Protein AF-A0A382KIT1-F1 (afdb_monomer_lite)

InterPro domains:
  IPR015800 Copper amine oxidase, N2-terminal [PF02727] (19-100)
  IPR016182 Copper amine oxidase, N-terminal [SSF54416] (15-99)

Foldseek 3Di:
DDDPDPPDPPPPPFDPDQALQDKDTPVQVVLQVVQCCVPVVDDPQKDWPDKIKPRDDPVCRVPDDGPDDHWTKIWTWMARPVVRDIKIWIGTPVVSHTPDIDD

pLDDT: mean 86.07, std 15.51, range [44.25, 97.75]

Secondary structure (DSSP, 8-state):
-PPP----------PPP-STTSPPPHHHHHHHHHHHHHHHT--TTEEEEEEEE-PPPHHHHHH--TT-----EEEEEEEETTT--EEEEEEETTTTEEEEEE-

Structure (mmCIF, N/CA/C/O backbone):
data_AF-A0A382KIT1-F1
#
_entry.id   AF-A0A382KIT1-F1
#
loop_
_atom_site.group_PDB
_atom_site.id
_atom_site.type_symbol
_atom_site.label_atom_id
_atom_site.label_alt_id
_atom_site.label_comp_id
_atom_site.label_asym_id
_atom_site.label_entity_id
_atom_site.label_seq_id
_atom_site.pdbx_PDB_ins_code
_atom_site.Cartn_x
_atom_site.Cartn_y
_atom_site.Cartn_z
_atom_site.occupancy
_atom_site.B_iso_or_equiv
_atom_site.auth_seq_id
_atom_site.auth_comp_id
_atom_site.auth_asym_id
_atom_site.auth_atom_id
_atom_site.pdbx_PDB_model_num
ATOM 1 N N . MET A 1 1 ? -41.839 -15.953 -16.446 1.00 45.69 1 MET A N 1
ATOM 2 C CA . MET A 1 1 ? -40.680 -15.166 -16.915 1.00 45.69 1 MET A CA 1
ATOM 3 C C . MET A 1 1 ? -39.588 -15.347 -15.878 1.00 45.69 1 MET A C 1
ATOM 5 O O . MET A 1 1 ? -39.722 -14.823 -14.783 1.00 45.69 1 MET A O 1
ATOM 9 N N . ALA A 1 2 ? -38.614 -16.214 -16.152 1.00 44.25 2 ALA A N 1
ATOM 10 C CA . ALA A 1 2 ? -37.500 -16.447 -15.241 1.00 44.25 2 ALA A CA 1
ATOM 11 C C . ALA A 1 2 ? -36.510 -15.290 -15.401 1.00 44.25 2 ALA A C 1
ATOM 13 O O . ALA A 1 2 ? -36.043 -15.040 -16.510 1.00 44.25 2 ALA A O 1
ATOM 14 N N . VAL A 1 3 ? -36.244 -14.566 -14.316 1.00 49.06 3 VAL A N 1
ATOM 15 C CA . VAL A 1 3 ? -35.108 -13.645 -14.249 1.00 49.06 3 VAL A CA 1
ATOM 16 C C . VAL A 1 3 ? -33.833 -14.493 -14.279 1.00 49.06 3 VAL A C 1
ATOM 18 O O . VAL A 1 3 ? -33.682 -15.365 -13.421 1.00 49.06 3 VAL A O 1
ATOM 21 N N . PRO A 1 4 ? -32.933 -14.332 -15.261 1.00 44.69 4 PRO A N 1
ATOM 22 C CA . PRO A 1 4 ? -31.643 -14.989 -15.188 1.00 44.69 4 PRO A CA 1
ATOM 23 C C . PRO A 1 4 ? -30.831 -14.304 -14.086 1.00 44.69 4 PRO A C 1
ATOM 25 O O . PRO A 1 4 ? -30.550 -13.111 -14.142 1.00 44.69 4 PRO A O 1
ATOM 28 N N . THR A 1 5 ? -30.500 -15.066 -13.049 1.00 50.59 5 THR A N 1
ATOM 29 C CA . THR A 1 5 ? -29.518 -14.685 -12.036 1.00 50.59 5 THR A CA 1
ATOM 30 C C . THR A 1 5 ? -28.157 -14.603 -12.722 1.00 50.59 5 THR A C 1
ATOM 32 O O . THR A 1 5 ? -27.569 -15.632 -13.052 1.00 50.59 5 THR A O 1
ATOM 35 N N . GLU A 1 6 ? -27.666 -13.391 -12.977 1.00 47.06 6 GLU A N 1
ATOM 36 C CA . GLU A 1 6 ? -26.318 -13.148 -13.498 1.00 47.06 6 GLU A CA 1
ATOM 37 C C . GLU A 1 6 ? -25.276 -13.490 -12.421 1.00 47.06 6 GLU A C 1
ATOM 39 O O . GLU A 1 6 ? -24.747 -12.636 -11.718 1.00 47.06 6 GLU A O 1
ATOM 44 N N . SER A 1 7 ? -24.991 -14.783 -12.271 1.00 55.91 7 SER A N 1
ATOM 45 C CA . SER A 1 7 ? -23.763 -15.273 -11.655 1.00 55.91 7 SER A CA 1
ATOM 46 C C . SER A 1 7 ? -22.711 -15.384 -12.753 1.00 55.91 7 SER A C 1
ATOM 48 O O . SER A 1 7 ? -22.521 -16.436 -13.354 1.00 55.91 7 SER A O 1
ATOM 50 N N . GLN A 1 8 ? -22.062 -14.265 -13.055 1.00 48.25 8 GLN A N 1
ATOM 51 C CA . GLN A 1 8 ? -20.782 -14.268 -13.750 1.00 48.25 8 GLN A CA 1
ATOM 52 C C . GLN A 1 8 ? -19.808 -13.523 -12.845 1.00 48.25 8 GLN A C 1
ATOM 54 O O . GLN A 1 8 ? -19.713 -12.299 -12.858 1.00 48.25 8 GLN A O 1
ATOM 59 N N . LEU A 1 9 ? -19.133 -14.277 -11.978 1.00 48.38 9 LEU A N 1
ATOM 60 C CA . LEU A 1 9 ? -17.922 -13.796 -11.330 1.00 48.38 9 LEU A CA 1
ATOM 61 C C . LEU A 1 9 ? -16.898 -13.633 -12.449 1.00 48.38 9 LEU A C 1
ATOM 63 O O . LEU A 1 9 ? -16.368 -14.613 -12.965 1.00 48.38 9 LEU A O 1
ATOM 67 N N . ASN A 1 10 ? -16.713 -12.390 -12.879 1.00 50.75 10 ASN A N 1
ATOM 68 C CA . ASN A 1 10 ? -15.727 -12.012 -13.873 1.00 50.75 10 ASN A CA 1
ATOM 69 C C . ASN A 1 10 ? -14.382 -12.614 -13.467 1.00 50.75 10 ASN A C 1
ATOM 71 O O . ASN A 1 10 ? -13.818 -12.234 -12.440 1.00 50.75 10 ASN A O 1
ATOM 75 N N . ASN A 1 11 ? -13.856 -13.531 -14.276 1.00 53.41 11 ASN A N 1
ATOM 76 C CA . ASN A 1 11 ? -12.457 -13.924 -14.205 1.00 53.41 11 ASN A CA 1
ATOM 77 C C . ASN A 1 11 ? -11.636 -12.705 -14.637 1.00 53.41 11 ASN A C 1
ATOM 79 O O . ASN A 1 11 ? -11.246 -12.588 -15.801 1.00 53.41 11 ASN A O 1
ATOM 83 N N . VAL A 1 12 ? -11.450 -11.749 -13.723 1.00 56.94 12 VAL A N 1
ATOM 84 C CA . VAL A 1 12 ? -10.566 -10.610 -13.941 1.00 56.94 12 VAL A CA 1
ATOM 85 C C . VAL A 1 12 ? -9.211 -11.228 -14.241 1.00 56.94 12 VAL A C 1
ATOM 87 O O . VAL A 1 12 ? -8.644 -11.940 -13.418 1.00 56.94 12 VAL A O 1
ATOM 90 N N . THR A 1 13 ? -8.741 -11.068 -15.473 1.00 48.19 13 THR A N 1
ATOM 91 C CA . THR A 1 13 ? -7.407 -11.534 -15.836 1.00 48.19 13 THR A CA 1
ATOM 92 C C . THR A 1 13 ? -6.457 -10.493 -15.275 1.00 48.19 13 THR A C 1
ATOM 94 O O . THR A 1 13 ? -6.310 -9.401 -15.824 1.00 48.19 13 THR A O 1
ATOM 97 N N . LEU A 1 14 ? -5.921 -10.794 -14.099 1.00 58.75 14 LEU A N 1
ATOM 98 C CA . LEU A 1 14 ? -5.097 -9.891 -13.313 1.00 58.75 14 LEU A CA 1
ATOM 99 C C . LEU A 1 14 ? -3.772 -9.758 -14.045 1.00 58.75 14 LEU A C 1
ATOM 101 O O . LEU A 1 14 ? -2.963 -10.685 -14.079 1.00 58.75 14 LEU A O 1
ATOM 105 N N . THR A 1 15 ? -3.617 -8.645 -14.755 1.00 68.19 15 THR A N 1
ATOM 106 C CA . THR A 1 15 ? -2.411 -8.423 -15.540 1.00 68.19 15 THR A CA 1
ATOM 107 C C . THR A 1 15 ? -1.311 -8.048 -14.554 1.00 68.19 15 THR A C 1
ATOM 109 O O . THR A 1 15 ? -1.459 -7.039 -13.862 1.00 68.19 15 THR A O 1
ATOM 112 N N . PRO A 1 16 ? -0.236 -8.846 -14.444 1.00 79.00 16 PRO A N 1
ATOM 113 C CA . PRO A 1 16 ? 0.875 -8.492 -13.578 1.00 79.00 16 PRO A CA 1
ATOM 114 C C . PRO A 1 16 ? 1.479 -7.173 -14.056 1.00 79.00 16 PRO A C 1
ATOM 116 O O . PRO A 1 16 ? 1.517 -6.909 -15.262 1.00 79.00 16 PRO A O 1
ATOM 119 N N . ALA A 1 17 ? 1.967 -6.363 -13.118 1.00 85.44 17 ALA A N 1
ATOM 120 C CA . ALA A 1 17 ? 2.670 -5.133 -13.449 1.00 85.44 17 ALA A CA 1
ATOM 121 C C . ALA A 1 17 ? 3.839 -5.420 -14.404 1.00 85.44 17 ALA A C 1
ATOM 123 O O . ALA A 1 17 ? 4.674 -6.288 -14.141 1.00 85.44 17 ALA A O 1
ATOM 124 N N . GLN A 1 18 ? 3.886 -4.695 -15.518 1.00 90.19 18 GLN A N 1
ATOM 125 C CA . GLN A 1 18 ? 4.904 -4.839 -16.559 1.00 90.19 18 GLN A CA 1
ATOM 126 C C . GLN A 1 18 ? 5.974 -3.750 -16.462 1.00 90.19 18 GLN A C 1
ATOM 128 O O . GLN A 1 18 ? 7.077 -3.926 -16.981 1.00 90.19 18 GLN A O 1
ATOM 133 N N . HIS A 1 19 ? 5.663 -2.644 -15.784 1.00 91.62 19 HIS A N 1
ATOM 134 C CA . HIS A 1 19 ? 6.540 -1.504 -15.582 1.00 91.62 19 HIS A CA 1
ATOM 135 C C . HIS A 1 19 ? 6.620 -1.107 -14.090 1.00 91.62 19 HIS A C 1
ATOM 137 O O . HIS A 1 19 ? 5.627 -1.210 -13.361 1.00 91.62 19 HIS A O 1
ATOM 143 N N . PRO A 1 20 ? 7.772 -0.598 -13.601 1.00 93.12 20 PRO A N 1
ATOM 144 C CA . PRO A 1 20 ? 7.930 -0.187 -12.204 1.00 93.12 20 PRO A CA 1
ATOM 145 C C . PRO A 1 20 ? 6.969 0.905 -11.733 1.00 93.12 20 PRO A C 1
ATOM 147 O O . PRO A 1 20 ? 6.738 1.008 -10.536 1.00 93.12 20 PRO A O 1
ATOM 150 N N . LEU A 1 21 ? 6.420 1.693 -12.660 1.00 94.38 21 LEU A N 1
ATOM 151 C CA . LEU A 1 21 ? 5.439 2.754 -12.390 1.00 94.38 21 LEU A CA 1
ATOM 152 C C . LEU A 1 21 ? 3.989 2.351 -12.675 1.00 94.38 21 LEU A C 1
ATOM 154 O O . LEU A 1 21 ? 3.099 3.192 -12.568 1.00 94.38 21 LEU A O 1
ATOM 158 N N . ASP A 1 22 ? 3.734 1.097 -13.058 1.00 94.00 22 ASP A N 1
ATOM 159 C CA . ASP A 1 22 ? 2.353 0.649 -13.221 1.00 94.00 22 ASP A CA 1
ATOM 160 C C . ASP A 1 22 ? 1.611 0.767 -11.885 1.00 94.00 22 ASP A C 1
ATOM 162 O O . ASP A 1 22 ? 2.203 0.466 -10.840 1.00 94.00 22 ASP A O 1
ATOM 166 N N . PRO A 1 23 ? 0.324 1.149 -11.890 1.00 94.12 23 PRO A N 1
ATOM 167 C CA . PRO A 1 23 ? -0.468 1.224 -10.669 1.00 94.12 23 PRO A CA 1
ATOM 168 C C . PRO A 1 23 ? -0.488 -0.123 -9.939 1.00 94.12 23 PRO A C 1
ATOM 170 O O . PRO A 1 23 ? -0.195 -1.171 -10.523 1.00 94.12 23 PRO A O 1
ATOM 173 N N . LEU A 1 24 ? -0.829 -0.102 -8.649 1.00 94.94 24 LEU A N 1
ATOM 174 C CA . LEU A 1 24 ? -1.016 -1.337 -7.894 1.00 94.94 24 LEU A CA 1
ATOM 175 C C . LEU A 1 24 ? -2.135 -2.174 -8.514 1.00 94.94 24 LEU A C 1
ATOM 177 O O . LEU A 1 24 ? -3.207 -1.665 -8.845 1.00 94.94 24 LEU A O 1
ATOM 181 N N . THR A 1 25 ? -1.872 -3.467 -8.640 1.00 93.75 25 THR A N 1
ATOM 182 C CA . THR A 1 25 ? -2.882 -4.456 -9.010 1.00 93.75 25 THR A CA 1
ATOM 183 C C . THR A 1 25 ? -3.843 -4.699 -7.838 1.00 93.75 25 THR A C 1
ATOM 185 O O . THR A 1 25 ? -3.489 -4.442 -6.681 1.00 93.75 25 THR A O 1
ATOM 188 N N . PRO A 1 26 ? -5.062 -5.209 -8.088 1.00 93.50 26 PRO A N 1
ATOM 189 C CA . PRO A 1 26 ? -5.982 -5.578 -7.012 1.00 93.50 26 PRO A CA 1
ATOM 190 C C . PRO A 1 26 ? -5.372 -6.573 -6.006 1.00 93.50 26 PRO A C 1
ATOM 192 O O . PRO A 1 26 ? -5.645 -6.486 -4.808 1.00 93.50 26 PRO A O 1
ATOM 195 N N . GLU A 1 27 ? -4.499 -7.466 -6.472 1.00 92.44 27 GLU A N 1
ATOM 196 C CA . GLU A 1 27 ? -3.807 -8.480 -5.668 1.00 92.44 27 GLU A CA 1
ATOM 197 C C . GLU A 1 27 ? -2.819 -7.815 -4.725 1.00 92.44 27 GLU A C 1
ATOM 199 O O . GLU A 1 27 ? -2.819 -8.105 -3.533 1.00 92.44 27 GLU A O 1
ATOM 204 N N . GLU A 1 28 ? -2.023 -6.878 -5.243 1.00 94.69 28 GLU A N 1
ATOM 205 C CA . GLU A 1 28 ? -1.072 -6.105 -4.447 1.00 94.69 28 GLU A CA 1
ATOM 206 C C . GLU A 1 28 ? -1.786 -5.251 -3.398 1.00 94.69 28 GLU A C 1
ATOM 208 O O . GLU A 1 28 ? -1.314 -5.144 -2.268 1.00 94.69 28 GLU A O 1
ATOM 213 N N . ILE A 1 29 ? -2.945 -4.671 -3.729 1.00 95.75 29 ILE A N 1
ATOM 214 C CA . ILE A 1 29 ? -3.772 -3.953 -2.748 1.00 95.75 29 ILE A CA 1
ATOM 215 C C . ILE A 1 29 ? -4.236 -4.922 -1.651 1.00 95.75 29 ILE A C 1
ATOM 217 O O . ILE A 1 29 ? -4.086 -4.635 -0.460 1.00 95.75 29 ILE A O 1
ATOM 221 N N . GLY A 1 30 ? -4.764 -6.087 -2.035 1.00 94.75 30 GLY A N 1
ATOM 222 C CA . GLY A 1 30 ? -5.180 -7.133 -1.101 1.00 94.75 30 GLY A CA 1
ATOM 223 C C . GLY A 1 30 ? -4.041 -7.576 -0.179 1.00 94.75 30 GLY A C 1
ATOM 224 O O . GLY A 1 30 ? -4.192 -7.556 1.045 1.00 94.75 30 GLY A O 1
ATOM 225 N N . GLU A 1 31 ? -2.882 -7.888 -0.754 1.00 95.19 31 GLU A N 1
ATOM 226 C CA . GLU A 1 31 ? -1.667 -8.287 -0.044 1.00 95.19 31 GLU A CA 1
ATOM 227 C C . GLU A 1 31 ? -1.187 -7.191 0.916 1.00 95.19 31 GLU A C 1
ATOM 229 O O . GLU A 1 31 ? -0.937 -7.461 2.093 1.00 95.19 31 GLU A O 1
ATOM 234 N N . ALA A 1 32 ? -1.132 -5.938 0.460 1.00 96.00 32 ALA A N 1
ATOM 235 C CA . ALA A 1 32 ? -0.705 -4.804 1.270 1.00 96.00 32 ALA A CA 1
ATOM 236 C C . ALA A 1 32 ? -1.594 -4.630 2.511 1.00 96.00 32 ALA A C 1
ATOM 238 O O . ALA A 1 32 ? -1.090 -4.481 3.629 1.00 96.00 32 ALA A O 1
ATOM 239 N N . THR A 1 33 ? -2.922 -4.702 2.338 1.00 95.00 33 THR A N 1
ATOM 240 C CA . THR A 1 33 ? -3.850 -4.607 3.474 1.00 95.00 33 THR A CA 1
ATOM 241 C C . THR A 1 33 ? -3.737 -5.796 4.425 1.00 95.00 33 THR A C 1
ATOM 243 O O . THR A 1 33 ? -3.842 -5.604 5.638 1.00 95.00 33 THR A O 1
ATOM 246 N N . ALA A 1 34 ? -3.493 -7.006 3.913 1.00 94.06 34 ALA A N 1
ATOM 247 C CA . ALA A 1 34 ? -3.303 -8.198 4.733 1.00 94.06 34 ALA A CA 1
ATOM 248 C C . ALA A 1 34 ? -2.033 -8.090 5.590 1.00 94.06 34 ALA A C 1
ATOM 250 O O . ALA A 1 34 ? -2.113 -8.222 6.812 1.00 94.06 34 ALA A O 1
ATOM 251 N N . ILE A 1 35 ? -0.890 -7.752 4.978 1.00 94.81 35 ILE A N 1
ATOM 252 C CA . ILE A 1 35 ? 0.388 -7.549 5.680 1.00 94.81 35 ILE A CA 1
ATOM 253 C C . ILE A 1 35 ? 0.221 -6.519 6.798 1.00 94.81 35 ILE A C 1
ATOM 255 O O . ILE A 1 35 ? 0.642 -6.749 7.935 1.00 94.81 35 ILE A O 1
ATOM 259 N N . LEU A 1 36 ? -0.413 -5.388 6.490 1.00 93.69 36 LEU A N 1
ATOM 260 C CA . LEU A 1 36 ? -0.567 -4.299 7.441 1.00 93.69 36 LEU A CA 1
ATOM 261 C C . LEU A 1 36 ? -1.491 -4.6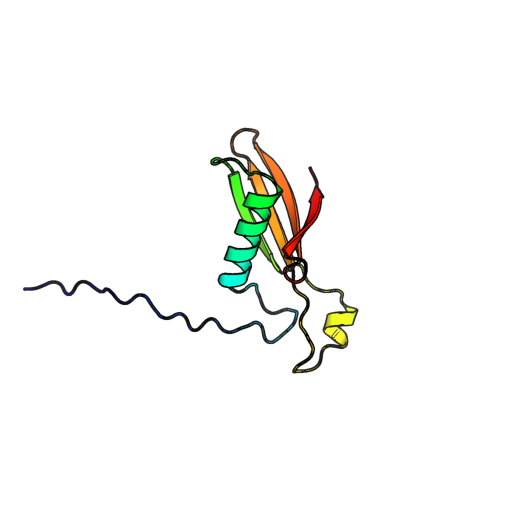79 8.609 1.00 93.69 36 LEU A C 1
ATOM 263 O O . LEU A 1 36 ? -1.132 -4.448 9.764 1.00 93.69 36 LEU A O 1
ATOM 267 N N . LYS A 1 37 ? -2.637 -5.321 8.336 1.00 91.88 37 LYS A N 1
ATOM 268 C CA . LYS A 1 37 ? -3.551 -5.819 9.379 1.00 91.88 37 LYS A CA 1
ATOM 269 C C . LYS A 1 37 ? -2.858 -6.811 10.309 1.00 91.88 37 LYS A C 1
ATOM 271 O O . LYS A 1 37 ? -2.977 -6.673 11.524 1.00 91.88 37 LYS A O 1
ATOM 276 N N . THR A 1 38 ? -2.102 -7.760 9.755 1.00 90.94 38 THR A N 1
ATOM 277 C CA . THR A 1 38 ? -1.394 -8.780 10.539 1.00 90.94 38 THR A CA 1
ATOM 278 C C . THR A 1 38 ? -0.256 -8.185 11.370 1.00 90.94 38 THR A C 1
ATOM 280 O O . THR A 1 38 ? -0.125 -8.517 12.542 1.00 90.94 38 THR A O 1
ATOM 283 N N . GLN A 1 39 ? 0.564 -7.290 10.808 1.00 93.31 39 GLN A N 1
ATOM 284 C CA . GLN A 1 39 ? 1.771 -6.791 11.489 1.00 93.31 39 GLN A CA 1
ATOM 285 C C . GLN A 1 39 ? 1.550 -5.572 12.387 1.00 93.31 39 GLN A C 1
ATOM 287 O O . GLN A 1 39 ? 2.437 -5.227 13.170 1.00 93.31 39 GLN A O 1
ATOM 292 N N . ARG A 1 40 ? 0.427 -4.863 12.244 1.00 88.31 40 ARG A N 1
ATOM 293 C CA . ARG A 1 40 ? 0.078 -3.704 13.087 1.00 88.31 40 ARG A CA 1
ATOM 294 C C . ARG A 1 40 ? -1.150 -3.939 13.954 1.00 88.31 40 ARG A C 1
ATOM 296 O O . ARG A 1 40 ? -1.539 -3.035 14.682 1.00 88.31 40 ARG A O 1
ATOM 303 N N . ASN A 1 41 ? -1.717 -5.146 13.905 1.00 85.88 41 ASN A N 1
ATOM 304 C CA . ASN A 1 41 ? -2.848 -5.568 14.725 1.00 85.88 41 ASN A CA 1
ATOM 305 C C . ASN A 1 41 ? -4.007 -4.554 14.680 1.00 85.88 41 ASN A C 1
ATOM 307 O O . ASN A 1 41 ? -4.543 -4.146 15.711 1.00 85.88 41 ASN A O 1
ATOM 311 N N . LEU A 1 42 ? -4.329 -4.101 13.464 1.00 84.56 42 LEU A N 1
ATOM 312 C CA . LEU A 1 42 ? -5.298 -3.033 13.240 1.00 84.56 42 LEU A CA 1
ATOM 313 C C . LEU A 1 42 ? -6.695 -3.454 13.720 1.00 84.56 42 LEU A C 1
ATOM 315 O O . LEU A 1 42 ? -7.165 -4.550 13.410 1.00 84.56 42 LEU A O 1
ATOM 319 N N . GLY A 1 43 ? -7.363 -2.564 14.456 1.00 79.81 43 GLY A N 1
ATOM 320 C CA . GLY A 1 43 ? -8.721 -2.782 14.952 1.00 79.81 43 GLY A CA 1
ATOM 321 C C . GLY A 1 43 ? -9.786 -2.740 13.850 1.00 79.81 43 GLY A C 1
ATOM 322 O O . GLY A 1 43 ? -9.543 -2.304 12.727 1.00 79.81 43 GLY A O 1
ATOM 323 N N . ALA A 1 44 ? -11.013 -3.147 14.181 1.00 84.75 44 ALA A N 1
ATOM 324 C CA . ALA A 1 44 ? -12.126 -3.206 13.224 1.00 84.75 44 ALA A CA 1
ATOM 325 C C . ALA A 1 44 ? -12.616 -1.827 12.730 1.00 84.75 44 ALA A C 1
ATOM 327 O O . ALA A 1 44 ? -13.358 -1.756 11.752 1.00 84.75 44 ALA A O 1
ATOM 328 N N . ARG A 1 45 ? -12.230 -0.736 13.406 1.00 91.62 45 ARG A N 1
ATOM 329 C CA . ARG A 1 45 ? -12.698 0.629 13.123 1.00 91.62 45 ARG A CA 1
ATOM 330 C C . ARG A 1 45 ? -11.733 1.471 12.287 1.00 91.62 45 ARG A C 1
ATOM 332 O O . ARG A 1 45 ? -11.991 2.660 12.110 1.00 91.62 45 ARG A O 1
ATOM 339 N N . VAL A 1 46 ? -10.679 0.887 11.721 1.00 93.81 46 VAL A N 1
ATOM 340 C CA . VAL A 1 46 ? -9.785 1.608 10.801 1.00 93.81 46 VAL A CA 1
ATOM 341 C C . VAL A 1 46 ? -10.350 1.664 9.381 1.00 93.81 46 VAL A C 1
ATOM 343 O O . VAL A 1 46 ? -11.076 0.769 8.943 1.00 93.81 46 VAL A O 1
ATOM 346 N N . ARG A 1 47 ? -9.988 2.705 8.633 1.00 94.69 47 ARG A N 1
ATOM 347 C CA . ARG A 1 47 ? -10.254 2.845 7.197 1.00 94.69 47 ARG A CA 1
ATOM 348 C C . ARG A 1 47 ? -8.942 3.044 6.453 1.00 94.69 47 ARG A C 1
ATOM 350 O O . ARG A 1 47 ? -8.066 3.751 6.936 1.00 94.69 47 ARG A O 1
ATOM 357 N N . PHE A 1 48 ? -8.829 2.439 5.277 1.00 95.56 48 PHE A N 1
ATOM 358 C CA . PHE A 1 48 ? -7.740 2.717 4.345 1.00 95.56 48 PHE A CA 1
ATOM 359 C C . PHE A 1 48 ? -8.175 3.883 3.468 1.00 95.56 48 PHE A C 1
ATOM 361 O O . PHE A 1 48 ? -9.081 3.725 2.655 1.00 95.56 48 PHE A O 1
ATOM 368 N N . GLU A 1 49 ? -7.597 5.055 3.705 1.00 95.81 49 GLU A N 1
ATOM 369 C CA . GLU A 1 49 ? -7.941 6.276 2.975 1.00 95.81 49 GLU A CA 1
ATOM 370 C C . GLU A 1 49 ? -7.236 6.294 1.616 1.00 95.81 49 GLU A C 1
ATOM 372 O O . GLU A 1 49 ? -7.888 6.462 0.588 1.00 95.81 49 GLU A O 1
ATOM 377 N N . THR A 1 50 ? -5.941 5.976 1.611 1.00 96.62 50 THR A N 1
ATOM 378 C CA . THR A 1 50 ? -5.119 5.884 0.403 1.00 96.62 50 THR A CA 1
ATOM 379 C C . THR A 1 50 ? -4.334 4.580 0.409 1.00 96.62 50 THR A C 1
ATOM 381 O O . THR A 1 50 ? -3.736 4.211 1.419 1.00 96.62 50 THR A O 1
ATOM 384 N N . ILE A 1 51 ? -4.308 3.891 -0.734 1.00 97.44 51 ILE A N 1
ATOM 385 C CA . ILE A 1 51 ? -3.380 2.794 -1.027 1.00 97.44 51 ILE A CA 1
ATOM 386 C C . ILE A 1 51 ? -2.849 3.031 -2.437 1.00 97.44 51 ILE A C 1
ATOM 388 O O . ILE A 1 51 ? -3.585 2.895 -3.412 1.00 97.44 51 ILE A O 1
ATOM 392 N N . VAL A 1 52 ? -1.579 3.404 -2.542 1.00 96.88 52 VAL A N 1
ATOM 393 C CA . VAL A 1 52 ? -0.929 3.718 -3.821 1.00 96.88 52 VAL A CA 1
ATOM 394 C C . VAL A 1 52 ? 0.429 3.048 -3.913 1.00 96.88 52 VAL A C 1
ATOM 396 O O . VAL A 1 52 ? 1.000 2.614 -2.911 1.00 96.88 52 VAL A O 1
ATOM 399 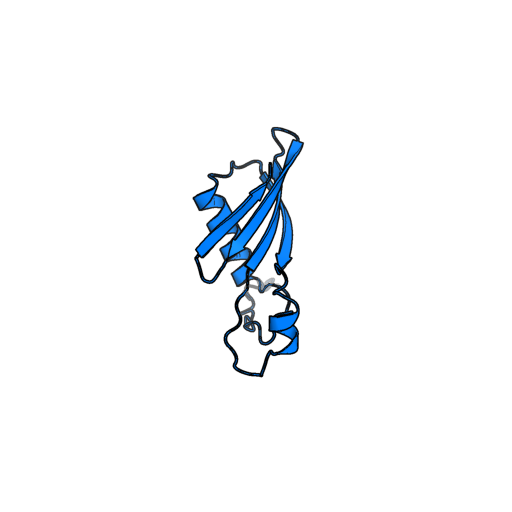N N . LEU A 1 53 ? 0.955 2.955 -5.133 1.00 96.94 53 LEU A N 1
ATOM 400 C CA . LEU A 1 53 ? 2.307 2.471 -5.366 1.00 96.94 53 LEU A CA 1
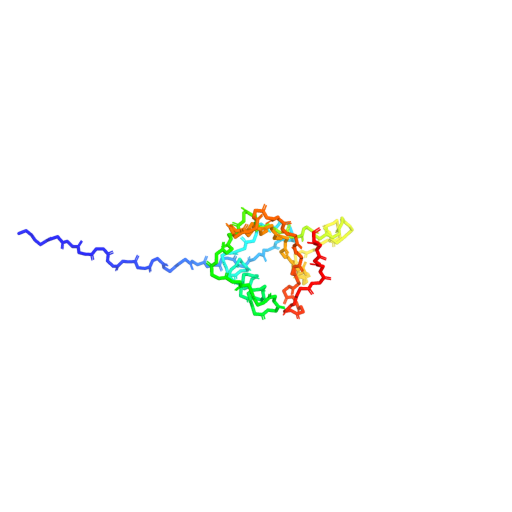ATOM 401 C C . LEU A 1 53 ? 3.294 3.345 -4.582 1.00 96.94 53 LEU A C 1
ATOM 403 O O . LEU A 1 53 ? 3.312 4.566 -4.730 1.00 96.94 53 LEU A O 1
ATOM 407 N N . GLN A 1 54 ? 4.150 2.717 -3.778 1.00 96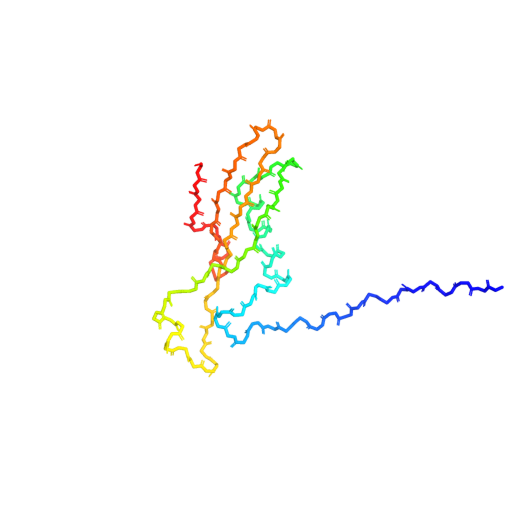.88 54 GLN A N 1
ATOM 408 C CA . GLN A 1 54 ? 5.367 3.373 -3.324 1.00 96.88 54 GLN A CA 1
ATOM 409 C C . GLN A 1 54 ? 6.305 3.432 -4.524 1.00 96.88 54 GLN A C 1
ATOM 411 O O . GLN A 1 54 ? 6.948 2.433 -4.856 1.00 96.88 54 GLN A O 1
ATOM 416 N N . GLU A 1 55 ? 6.345 4.589 -5.184 1.00 93.81 55 GLU A N 1
ATOM 417 C CA . GLU A 1 55 ? 7.158 4.761 -6.382 1.00 93.81 55 GLU A CA 1
ATOM 418 C C . GLU A 1 55 ? 8.622 4.366 -6.107 1.00 93.81 55 GLU A C 1
ATOM 420 O O . GLU A 1 55 ? 9.184 4.760 -5.070 1.00 93.81 55 GLU A O 1
ATOM 425 N N . PRO A 1 56 ? 9.238 3.568 -7.002 1.00 92.69 56 PRO A N 1
ATOM 426 C CA . PRO A 1 56 ? 10.648 3.218 -6.914 1.00 92.69 56 PRO A CA 1
ATOM 427 C C . PRO A 1 56 ? 11.555 4.447 -7.012 1.00 92.69 56 PRO A C 1
ATOM 429 O O . PRO A 1 56 ? 11.158 5.521 -7.463 1.00 92.69 56 PRO A O 1
ATOM 432 N N . ALA A 1 57 ? 12.826 4.276 -6.648 1.00 93.19 57 ALA A N 1
ATOM 433 C CA . ALA A 1 57 ? 13.814 5.329 -6.837 1.00 93.19 57 ALA A CA 1
ATOM 434 C C . ALA A 1 57 ? 13.916 5.728 -8.320 1.00 93.19 57 ALA A C 1
ATOM 436 O O . ALA A 1 57 ? 13.889 4.880 -9.214 1.00 93.19 57 ALA A O 1
ATOM 437 N N . LYS A 1 58 ? 14.110 7.026 -8.578 1.00 93.75 58 LYS A N 1
ATOM 438 C CA . LYS A 1 58 ? 14.222 7.582 -9.936 1.00 93.75 58 LYS A CA 1
ATOM 439 C C . LYS A 1 58 ? 15.228 6.825 -10.808 1.00 93.75 58 LYS A C 1
ATOM 441 O O . LYS A 1 58 ? 14.956 6.565 -11.974 1.00 93.75 58 LYS A O 1
ATOM 446 N N . GLU A 1 59 ? 16.377 6.462 -10.245 1.00 94.12 59 GLU A N 1
ATOM 447 C CA . GLU A 1 59 ? 17.419 5.713 -10.953 1.00 94.12 59 GLU A CA 1
ATOM 448 C C . GLU A 1 59 ? 16.949 4.315 -11.383 1.00 94.12 59 GLU A C 1
ATOM 450 O O . GLU A 1 59 ? 17.249 3.886 -12.493 1.00 94.12 59 GLU A O 1
ATOM 455 N N . THR A 1 60 ? 16.160 3.628 -10.552 1.00 90.81 60 THR A N 1
ATOM 456 C CA . THR A 1 60 ? 15.561 2.329 -10.893 1.00 90.81 60 THR A CA 1
ATOM 457 C C . THR A 1 60 ? 14.626 2.454 -12.088 1.00 90.81 60 THR A C 1
ATOM 459 O O . THR A 1 60 ? 14.675 1.624 -12.987 1.00 90.81 60 THR A O 1
ATOM 462 N N . VAL A 1 61 ? 13.808 3.508 -12.124 1.00 93.38 61 VAL A N 1
ATOM 463 C CA . VAL A 1 61 ? 12.890 3.761 -13.242 1.00 93.38 61 VAL A CA 1
ATOM 464 C C . VAL A 1 61 ? 13.663 4.092 -14.520 1.00 93.38 61 VAL A C 1
ATOM 466 O O . VAL A 1 61 ? 13.366 3.541 -15.573 1.00 93.38 61 VAL A O 1
ATOM 469 N N . LEU A 1 62 ? 14.675 4.961 -14.436 1.00 94.44 62 LEU A N 1
ATOM 470 C CA . LEU A 1 62 ? 15.464 5.380 -15.601 1.00 94.44 62 LEU A CA 1
ATOM 471 C C . LEU A 1 62 ? 16.278 4.240 -16.222 1.00 94.44 62 LEU A C 1
ATOM 473 O O . LEU A 1 62 ? 16.493 4.237 -17.432 1.00 94.44 62 LEU A O 1
ATOM 477 N N . ASN A 1 63 ? 16.735 3.292 -15.404 1.00 94.44 63 ASN A N 1
ATOM 478 C CA . ASN A 1 63 ? 17.547 2.165 -15.855 1.00 94.44 63 ASN A CA 1
ATOM 479 C C . ASN A 1 63 ? 16.732 0.902 -16.173 1.00 94.44 63 ASN A C 1
ATOM 481 O O . ASN A 1 63 ? 17.324 -0.091 -16.597 1.00 94.44 63 ASN A O 1
ATOM 485 N N . PHE A 1 64 ? 15.409 0.923 -15.978 1.00 94.25 64 PHE A N 1
ATOM 486 C CA . PHE A 1 64 ? 14.550 -0.241 -16.173 1.00 94.25 64 PHE A CA 1
ATOM 487 C C . PHE A 1 64 ? 14.561 -0.733 -17.623 1.00 94.25 64 PHE A C 1
ATOM 489 O O . PHE A 1 64 ? 14.380 0.035 -18.573 1.00 94.25 64 PHE A O 1
ATOM 496 N N . ARG A 1 65 ? 14.706 -2.047 -17.794 1.00 94.25 65 ARG A N 1
ATOM 497 C CA . ARG A 1 65 ? 14.540 -2.744 -19.069 1.00 94.25 65 ARG A CA 1
ATOM 498 C C . ARG A 1 65 ? 13.412 -3.758 -18.970 1.00 94.25 65 ARG A C 1
ATOM 500 O O . ARG A 1 65 ? 13.154 -4.352 -17.929 1.00 94.25 65 ARG A O 1
ATOM 507 N N . ILE A 1 66 ? 12.759 -4.002 -20.103 1.00 88.38 66 ILE A N 1
ATOM 508 C CA . ILE A 1 66 ? 11.738 -5.046 -20.218 1.00 88.38 66 ILE A CA 1
ATOM 509 C C . ILE A 1 66 ? 12.344 -6.383 -19.757 1.00 88.38 66 ILE A C 1
ATOM 511 O O . ILE A 1 66 ? 13.353 -6.813 -20.317 1.00 88.38 66 ILE A O 1
ATOM 515 N N . ARG A 1 67 ? 11.676 -7.040 -18.792 1.00 86.44 67 ARG A N 1
ATOM 516 C CA . ARG A 1 67 ? 12.071 -8.276 -18.069 1.00 86.44 67 ARG A CA 1
ATOM 517 C C . ARG A 1 67 ? 12.975 -8.096 -16.846 1.00 86.44 67 ARG A C 1
ATOM 519 O O . ARG A 1 67 ? 13.267 -9.102 -16.199 1.00 86.44 67 ARG A O 1
ATOM 526 N N . ASP A 1 68 ? 13.371 -6.878 -16.489 1.00 89.50 68 ASP A N 1
ATOM 527 C CA . ASP A 1 68 ? 14.036 -6.655 -15.205 1.00 89.50 68 ASP A CA 1
ATOM 528 C C . ASP A 1 68 ? 13.078 -6.973 -14.042 1.00 89.50 68 ASP A C 1
ATOM 530 O O . ASP A 1 68 ? 11.867 -6.740 -14.149 1.00 89.50 68 ASP A O 1
ATOM 534 N N . PRO A 1 69 ? 13.586 -7.506 -12.915 1.00 87.94 69 PRO A N 1
ATOM 535 C CA . PRO A 1 69 ? 12.759 -7.761 -11.746 1.00 87.94 69 PRO A CA 1
ATOM 536 C C . PRO A 1 69 ? 12.223 -6.444 -11.181 1.00 87.94 69 PRO A C 1
ATOM 538 O O . PRO A 1 69 ? 12.982 -5.520 -10.885 1.00 87.94 69 PRO A O 1
ATOM 541 N N . ILE A 1 70 ? 10.910 -6.376 -10.978 1.00 88.56 70 ILE A N 1
ATOM 542 C CA . ILE A 1 70 ? 10.254 -5.168 -10.486 1.00 88.56 70 ILE A CA 1
ATOM 543 C C . ILE A 1 70 ? 10.107 -5.258 -8.968 1.00 88.56 70 ILE A C 1
ATOM 545 O O . ILE A 1 70 ? 9.380 -6.098 -8.442 1.00 88.56 70 ILE A O 1
ATOM 549 N N . GLN A 1 71 ? 10.809 -4.380 -8.258 1.00 89.25 71 GLN A N 1
ATOM 550 C CA . GLN A 1 71 ? 10.676 -4.235 -6.812 1.00 89.25 71 GLN A CA 1
ATOM 551 C C . GLN A 1 71 ? 9.608 -3.187 -6.519 1.00 89.25 71 GLN A C 1
ATOM 553 O O . GLN A 1 71 ? 9.768 -2.019 -6.874 1.00 89.25 71 GLN A O 1
ATOM 558 N N . ARG A 1 72 ? 8.512 -3.618 -5.891 1.00 93.62 72 ARG A N 1
ATOM 559 C CA . ARG A 1 72 ? 7.332 -2.786 -5.635 1.00 93.62 72 ARG A CA 1
ATOM 560 C C . ARG A 1 72 ? 6.989 -2.777 -4.153 1.00 93.62 72 ARG A C 1
ATOM 562 O O . ARG A 1 72 ? 7.308 -3.702 -3.397 1.00 93.62 72 ARG A O 1
ATOM 569 N N . GLY A 1 73 ? 6.331 -1.706 -3.751 1.00 95.38 73 GLY A N 1
ATOM 570 C CA . GLY A 1 73 ? 5.774 -1.539 -2.423 1.00 95.38 73 GLY A CA 1
ATOM 571 C C . GLY A 1 73 ? 4.502 -0.714 -2.485 1.00 95.38 73 GLY A C 1
ATOM 572 O O . GLY A 1 73 ? 4.184 -0.131 -3.521 1.00 95.38 73 GLY A O 1
ATOM 573 N N . ALA A 1 74 ? 3.795 -0.640 -1.367 1.00 97.75 74 ALA A N 1
ATOM 574 C CA . ALA A 1 74 ? 2.600 0.182 -1.234 1.00 97.75 74 ALA A CA 1
ATOM 575 C C . ALA A 1 74 ? 2.812 1.246 -0.162 1.00 97.75 74 ALA A C 1
ATOM 577 O O . ALA A 1 74 ? 3.292 0.932 0.927 1.00 97.75 74 ALA A O 1
ATOM 578 N N . PHE A 1 75 ? 2.433 2.482 -0.466 1.00 97.62 75 PHE A N 1
ATOM 579 C CA . PHE A 1 75 ? 2.234 3.536 0.519 1.00 97.62 75 PHE A CA 1
ATOM 580 C C . PHE A 1 75 ? 0.757 3.562 0.911 1.00 97.62 75 PHE A C 1
ATOM 582 O O . PHE A 1 75 ? -0.126 3.538 0.050 1.00 97.62 75 PHE A O 1
ATOM 589 N N . ILE A 1 76 ? 0.500 3.562 2.214 1.00 97.56 76 ILE A N 1
ATOM 590 C CA . ILE A 1 76 ? -0.834 3.414 2.782 1.00 97.56 76 ILE A CA 1
ATOM 591 C C . ILE A 1 76 ? -1.069 4.507 3.813 1.00 97.56 76 ILE A C 1
ATOM 593 O O . ILE A 1 76 ? -0.252 4.687 4.715 1.00 97.56 76 ILE A O 1
ATOM 597 N N . VAL A 1 77 ? -2.227 5.155 3.715 1.00 96.44 77 VAL A N 1
ATOM 598 C CA . VAL A 1 77 ? -2.750 6.082 4.720 1.00 96.44 77 VAL A CA 1
ATOM 599 C C . VAL A 1 77 ? -3.949 5.434 5.407 1.00 96.44 77 VAL A C 1
ATOM 601 O O . VAL A 1 77 ? -4.878 4.947 4.754 1.00 96.44 77 VAL A O 1
ATOM 604 N N . ILE A 1 78 ? -3.919 5.403 6.736 1.00 95.94 78 ILE A N 1
ATOM 605 C CA . ILE A 1 78 ? -4.918 4.752 7.583 1.00 95.94 78 ILE A CA 1
ATOM 606 C C . ILE A 1 78 ? -5.572 5.817 8.450 1.00 95.94 78 ILE A C 1
ATOM 608 O O . ILE A 1 78 ? -4.871 6.543 9.141 1.00 95.94 78 ILE A O 1
ATOM 612 N N . LEU A 1 79 ? -6.899 5.856 8.475 1.00 95.44 79 LEU A N 1
ATOM 613 C CA . LEU A 1 79 ? -7.667 6.655 9.423 1.00 95.44 79 LEU A CA 1
ATOM 614 C C . LEU A 1 79 ? -8.235 5.747 10.512 1.00 95.44 79 LEU A C 1
ATOM 616 O O . LEU A 1 79 ? -9.005 4.826 10.221 1.00 95.44 79 LEU A O 1
ATOM 620 N N . ASP A 1 80 ? -7.904 6.030 11.764 1.00 93.31 80 ASP A N 1
ATOM 621 C CA . ASP A 1 80 ? -8.558 5.423 12.914 1.00 93.31 80 ASP A CA 1
ATOM 622 C C . ASP A 1 80 ? -9.809 6.231 13.296 1.00 93.31 80 ASP A C 1
ATOM 624 O O . ASP A 1 80 ? -9.727 7.398 13.668 1.00 93.31 80 ASP A O 1
ATOM 628 N N . ASN A 1 81 ? -10.993 5.615 13.211 1.00 93.12 81 ASN A N 1
ATOM 629 C CA . ASN A 1 81 ? -12.251 6.291 13.545 1.00 93.12 81 ASN A CA 1
ATOM 630 C C . ASN A 1 81 ? -12.572 6.313 15.049 1.00 93.12 81 ASN A C 1
ATOM 632 O O . ASN A 1 81 ? -13.594 6.893 15.430 1.00 93.12 81 ASN A O 1
ATOM 636 N N . ASP A 1 82 ? -11.795 5.630 15.893 1.00 91.62 82 ASP A N 1
ATOM 637 C CA . ASP A 1 82 ? -11.890 5.761 17.350 1.00 91.62 82 ASP A CA 1
ATOM 638 C C . ASP A 1 82 ? -11.222 7.056 17.815 1.00 91.62 82 ASP A C 1
ATOM 640 O O . ASP A 1 82 ? -11.807 7.816 18.584 1.00 91.62 82 ASP A O 1
ATOM 644 N N . THR A 1 83 ? -10.017 7.322 17.313 1.00 90.69 83 THR A N 1
ATOM 645 C CA . THR A 1 83 ? -9.176 8.444 17.755 1.00 90.69 83 THR A CA 1
ATOM 646 C C . THR A 1 83 ? -9.225 9.654 16.824 1.00 90.69 83 THR A C 1
ATOM 648 O O . THR A 1 83 ? -8.906 10.764 17.244 1.00 90.69 83 THR A O 1
ATOM 651 N N . GLY A 1 84 ? -9.620 9.457 15.563 1.00 91.88 84 GLY A N 1
ATOM 652 C CA . GLY A 1 84 ? -9.499 10.455 14.500 1.00 91.88 84 GLY A CA 1
ATOM 653 C C . GLY A 1 84 ? -8.064 10.642 13.996 1.00 91.88 84 GLY A C 1
ATOM 654 O O . GLY A 1 84 ? -7.823 11.556 13.211 1.00 91.88 84 GLY A O 1
ATOM 655 N N . ALA A 1 85 ? -7.115 9.817 14.449 1.00 92.25 85 ALA A N 1
ATOM 656 C CA . ALA A 1 85 ? -5.721 9.900 14.040 1.00 92.25 85 ALA A CA 1
ATOM 657 C C . ALA A 1 85 ? -5.499 9.269 12.661 1.00 92.25 85 ALA A C 1
ATOM 659 O O . ALA A 1 85 ? -6.142 8.279 12.294 1.00 92.25 85 ALA A O 1
ATOM 660 N N . THR A 1 86 ? -4.541 9.830 11.928 1.00 94.12 86 THR A N 1
ATOM 661 C CA . THR A 1 86 ? -4.103 9.318 10.632 1.00 94.12 86 THR A CA 1
ATOM 662 C C . THR A 1 86 ? -2.692 8.777 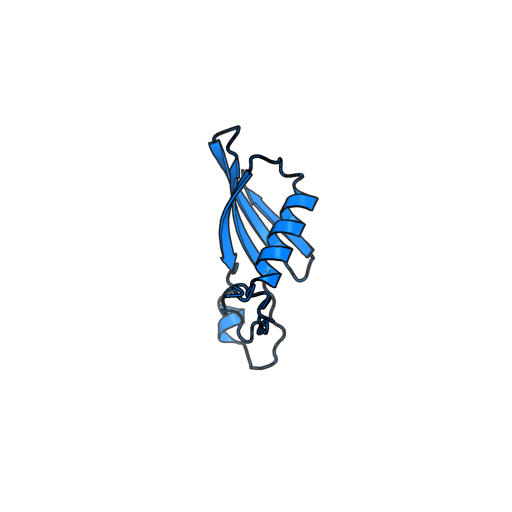10.753 1.00 94.12 86 THR A C 1
ATOM 664 O O . THR A 1 86 ? -1.824 9.440 11.305 1.00 94.12 86 THR A O 1
ATOM 667 N N . TYR A 1 87 ? -2.466 7.597 10.192 1.00 93.56 87 TYR A N 1
ATOM 668 C CA . TYR A 1 87 ? -1.176 6.924 10.190 1.00 93.56 87 TYR A CA 1
ATOM 669 C C . TYR A 1 87 ? -0.714 6.669 8.768 1.00 93.56 87 TYR A C 1
ATOM 671 O O . TYR A 1 87 ? -1.524 6.391 7.881 1.00 93.56 87 TYR A O 1
ATOM 679 N N . GLU A 1 88 ? 0.598 6.666 8.576 1.00 95.38 88 GLU A N 1
ATOM 680 C CA . GLU A 1 88 ? 1.206 6.311 7.300 1.00 95.38 88 GLU A CA 1
ATOM 681 C C . GLU A 1 88 ? 2.040 5.044 7.440 1.00 95.38 88 GLU A C 1
ATOM 683 O O . GLU A 1 88 ? 2.735 4.829 8.439 1.00 95.38 88 GLU A O 1
ATOM 688 N N . ALA A 1 89 ? 2.008 4.205 6.411 1.00 95.88 89 ALA A N 1
ATOM 689 C CA . ALA A 1 89 ? 2.815 3.002 6.337 1.00 95.88 89 ALA A CA 1
ATOM 690 C C . ALA A 1 89 ? 3.347 2.771 4.923 1.00 95.88 89 ALA A C 1
ATOM 692 O O . ALA A 1 89 ? 2.690 3.069 3.930 1.00 95.88 89 ALA A O 1
ATOM 693 N N . VAL A 1 90 ? 4.537 2.180 4.843 1.00 96.62 90 VAL A N 1
ATOM 694 C CA . VAL A 1 90 ? 5.099 1.645 3.603 1.00 96.62 90 VAL A CA 1
ATOM 695 C C . VAL A 1 90 ? 5.272 0.143 3.753 1.00 96.62 90 VAL A C 1
ATOM 697 O O . VAL A 1 90 ? 5.879 -0.324 4.720 1.00 96.62 90 VAL A O 1
ATOM 700 N N . ILE A 1 91 ? 4.755 -0.608 2.786 1.00 96.12 91 ILE A N 1
ATOM 701 C CA . ILE A 1 91 ? 4.895 -2.059 2.670 1.00 96.12 91 ILE A CA 1
ATOM 702 C C . ILE A 1 91 ? 5.904 -2.380 1.574 1.00 96.12 91 ILE A C 1
ATOM 704 O O . ILE A 1 91 ? 5.868 -1.778 0.505 1.00 96.12 91 ILE A O 1
ATOM 708 N N . SER A 1 92 ? 6.769 -3.362 1.814 1.00 94.38 92 SER A N 1
ATOM 709 C CA . SER A 1 92 ? 7.544 -4.022 0.762 1.00 94.38 92 SER A CA 1
ATOM 710 C C . SER A 1 92 ? 6.928 -5.384 0.464 1.00 94.38 92 SER A C 1
ATOM 712 O O . SER A 1 92 ? 6.864 -6.224 1.364 1.00 94.38 92 SER A O 1
ATOM 714 N N . PHE A 1 93 ? 6.522 -5.613 -0.788 1.00 93.12 93 PHE A N 1
ATOM 715 C CA . PHE A 1 93 ? 5.977 -6.906 -1.220 1.00 93.12 93 PHE A CA 1
ATOM 716 C C . PHE A 1 93 ? 7.056 -7.987 -1.241 1.00 93.12 93 PHE A C 1
ATOM 718 O O . PHE A 1 93 ? 6.858 -9.081 -0.731 1.00 93.12 93 PHE A O 1
ATOM 725 N N . ASN A 1 94 ? 8.262 -7.648 -1.710 1.00 89.06 94 ASN A N 1
ATOM 726 C CA . ASN A 1 94 ? 9.384 -8.588 -1.733 1.00 89.06 94 ASN A CA 1
ATOM 727 C C . ASN A 1 94 ? 9.739 -9.128 -0.337 1.00 89.06 94 ASN A C 1
ATOM 729 O O . ASN A 1 94 ? 10.080 -10.297 -0.188 1.00 89.06 94 ASN A O 1
ATOM 733 N N . GLN A 1 95 ? 9.642 -8.276 0.687 1.00 90.56 95 GLN A N 1
ATOM 734 C CA . GLN A 1 95 ? 9.942 -8.655 2.067 1.00 90.56 95 GLN A CA 1
ATOM 735 C C . GLN A 1 95 ? 8.706 -9.109 2.857 1.00 90.56 95 GLN A C 1
ATOM 737 O O . GLN A 1 95 ? 8.856 -9.508 4.012 1.00 90.56 95 GLN A O 1
ATOM 742 N N . GLY A 1 96 ? 7.501 -8.992 2.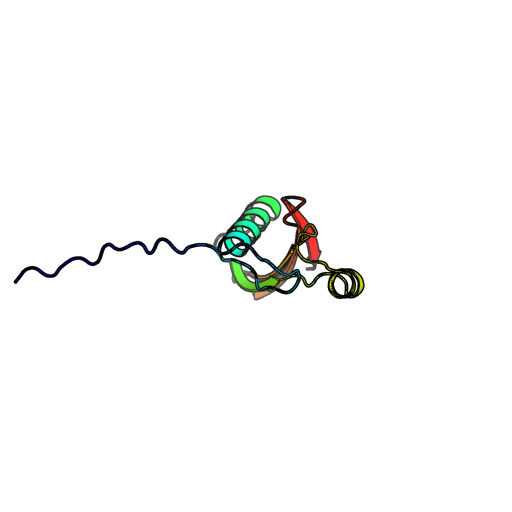289 1.00 92.00 96 GLY A N 1
ATOM 743 C CA . GLY A 1 96 ? 6.239 -9.299 2.962 1.00 92.00 96 GLY A CA 1
ATOM 744 C C . GLY A 1 96 ? 6.037 -8.539 4.279 1.00 92.00 96 GLY A C 1
ATOM 745 O O . GLY A 1 96 ? 5.530 -9.109 5.247 1.00 92.00 96 GLY A O 1
ATOM 746 N N . LYS A 1 97 ? 6.503 -7.283 4.385 1.00 94.75 97 LYS A N 1
ATOM 747 C CA . LYS A 1 97 ? 6.481 -6.547 5.664 1.00 94.75 97 LYS A CA 1
ATOM 748 C C . LYS A 1 97 ? 6.358 -5.038 5.548 1.00 94.75 97 LYS A C 1
ATOM 750 O O . LYS A 1 97 ? 6.669 -4.439 4.520 1.00 94.75 97 LYS A O 1
ATOM 755 N N . VAL A 1 98 ? 5.967 -4.428 6.666 1.00 93.94 98 VAL A N 1
ATOM 756 C CA . VAL A 1 98 ? 5.983 -2.975 6.847 1.00 93.94 98 VAL A CA 1
ATOM 757 C C . VAL A 1 98 ? 7.432 -2.504 7.024 1.00 93.94 98 VAL A C 1
ATOM 759 O O . VAL A 1 98 ? 8.109 -2.922 7.965 1.00 93.94 98 VAL A O 1
ATOM 762 N N . THR A 1 99 ? 7.915 -1.632 6.139 1.00 93.12 99 THR A N 1
ATOM 763 C CA . THR A 1 99 ? 9.290 -1.100 6.152 1.00 93.12 99 THR A CA 1
ATOM 764 C C . THR A 1 99 ? 9.392 0.292 6.767 1.00 93.12 99 THR A C 1
ATOM 766 O O . THR A 1 99 ? 10.420 0.619 7.356 1.00 93.12 99 THR A O 1
ATOM 769 N N . ARG A 1 100 ? 8.328 1.097 6.687 1.00 89.19 100 ARG A N 1
ATOM 770 C CA . ARG A 1 100 ? 8.222 2.403 7.352 1.00 89.19 100 ARG A CA 1
ATOM 771 C C . ARG A 1 100 ? 6.832 2.555 7.953 1.00 89.19 100 ARG A C 1
ATOM 773 O O . ARG A 1 100 ? 5.857 2.140 7.337 1.00 89.19 100 ARG A O 1
ATOM 780 N N . GLY A 1 101 ? 6.749 3.139 9.141 1.00 75.88 101 GLY A N 1
ATOM 781 C CA . GLY A 1 101 ? 5.495 3.596 9.729 1.00 75.88 101 GLY A CA 1
ATOM 782 C C . GLY A 1 101 ? 5.740 4.884 10.501 1.00 75.88 101 GLY A C 1
ATOM 783 O O . GLY A 1 101 ? 6.765 4.981 11.178 1.00 75.88 101 GLY A O 1
ATOM 784 N N . SER A 1 102 ? 4.844 5.855 10.374 1.00 70.56 102 SER A N 1
ATOM 785 C CA . SER A 1 102 ? 4.856 7.090 11.166 1.00 70.56 102 SER A CA 1
ATOM 786 C C . SER A 1 102 ? 3.516 7.293 11.868 1.00 70.56 102 SER A C 1
ATOM 788 O O . SER A 1 102 ? 2.468 6.903 11.346 1.00 70.56 102 SER A O 1
ATOM 790 N N . THR A 1 103 ? 3.613 7.845 13.079 1.00 58.44 103 THR A N 1
ATOM 791 C CA . THR A 1 103 ? 2.504 8.202 13.974 1.00 58.44 103 THR A CA 1
ATOM 792 C C . THR A 1 103 ? 1.971 9.584 13.650 1.00 58.44 103 THR A C 1
ATOM 794 O O . THR A 1 103 ? 2.813 10.460 13.344 1.00 58.44 103 THR A O 1
#

Organism: NCBI:txid408172

Radius of gyration: 17.28 Å; chains: 1; bounding box: 58×27×38 Å

Sequence (103 aa):
MAVPTESQLNNVTLTPAQHPLDPLTPEEIGEATAILKTQRNLGARVRFETIVLQEPAKETVLNFRIRDPIQRGAFIVILDNDTGATYEAVISFNQGKVTRGST